Protein AF-A0A1J3DL73-F1 (afdb_monomer_lite)

Organism: Noccaea caerulescens (NCBI:txid107243)

InterPro domains:
  IPR025755 Large ribosomal subunit protein uL4, C-terminal domain [PF14374] (1-73)
  IPR045240 Large ribosomal subunit protein uL4, eukaryota/archaea [PTHR19431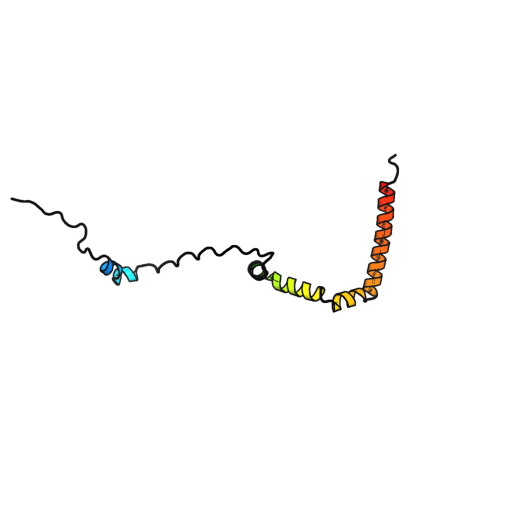] (1-95)

Radius of gyration: 39.66 Å; chains: 1; bounding box: 68×42×118 Å

Sequence (110 aa):
KDYKFGAAKMTNSDLTRIINSDEIQSVLRPKNSVAKLNTLKKNPLKNFGFLVKLNPYAIPARRAEILKSAPGKRKAVAENPEAKKKAQKAKKALKIRRKNFYADILAPVK

Secondary structure (DSSP, 8-state):
--PPPPPPS-S---HHHHHTSHHHHHHSPPPPPPPPP------TTT-HHHHHHH-TTHHHHHHHHHHHH-HHHHHHHHH-HHHHHHHHHHHHHHHHHHHHHHHHHTSPP-

Foldseek 3Di:
DDDDDDDDPDPDPPPVCVCPDPVNVVPDDPDDDPDDPDDDDDDCVVPVVVVCVVPVCSVVVVVVVCVCPPPVNVVVCVPPPVSVVVVVVVVVVVVVVVVVVVCVVPPPDD

pLDDT: mean 87.01, std 9.22, range [56.94, 96.75]

Structure (mmCIF, N/CA/C/O backbone):
data_AF-A0A1J3DL73-F1
#
_entry.id   AF-A0A1J3DL73-F1
#
loop_
_atom_site.group_PDB
_atom_site.id
_atom_site.type_symbol
_atom_site.label_atom_id
_atom_site.label_alt_id
_atom_site.label_comp_id
_atom_site.label_asym_id
_atom_site.label_entity_id
_atom_site.label_seq_id
_atom_site.pdbx_PDB_ins_code
_atom_site.Cartn_x
_atom_site.Cartn_y
_atom_site.Cartn_z
_atom_site.occupancy
_atom_site.B_iso_or_equiv
_atom_site.auth_seq_id
_atom_site.auth_comp_id
_atom_site.auth_asym_id
_atom_site.auth_atom_id
_atom_site.pdbx_PDB_model_num
ATOM 1 N N . LYS A 1 1 ? -43.877 16.732 57.681 1.00 66.69 1 LYS A N 1
ATOM 2 C CA . LYS A 1 1 ? -42.775 15.926 58.249 1.00 66.69 1 LYS A CA 1
ATOM 3 C C . LYS A 1 1 ? -42.375 14.883 57.197 1.00 66.69 1 LYS A C 1
ATOM 5 O O . LYS A 1 1 ? -42.179 13.731 57.538 1.00 66.69 1 LYS A O 1
ATOM 10 N N . ASP A 1 2 ? -42.261 15.288 55.918 1.00 76.94 2 ASP A N 1
ATOM 11 C CA . ASP A 1 2 ? -42.402 14.369 54.770 1.00 76.94 2 ASP A CA 1
ATOM 12 C C . ASP A 1 2 ? -41.575 14.845 53.561 1.00 76.94 2 ASP A C 1
ATOM 14 O O . ASP A 1 2 ? -42.106 15.132 52.490 1.00 76.94 2 ASP A O 1
ATOM 18 N N . TYR A 1 3 ? -40.259 14.992 53.735 1.00 82.94 3 TYR A N 1
ATOM 19 C CA . TYR A 1 3 ? -39.355 15.314 52.626 1.00 82.94 3 TYR A CA 1
ATOM 20 C C . TYR A 1 3 ? -38.830 14.022 51.997 1.00 82.94 3 TYR A C 1
ATOM 22 O O . TYR A 1 3 ? -38.173 13.223 52.667 1.00 82.94 3 TYR A O 1
ATOM 30 N N . LYS A 1 4 ? -39.123 13.806 50.712 1.00 82.62 4 LYS A N 1
ATOM 31 C CA . LYS A 1 4 ? -38.582 12.675 49.950 1.00 82.62 4 LYS A CA 1
ATOM 32 C C . LYS A 1 4 ? -37.279 13.093 49.284 1.00 82.62 4 LYS A C 1
ATOM 34 O O . LYS A 1 4 ? -37.242 14.076 48.549 1.00 82.62 4 LYS A O 1
ATOM 39 N N . PHE A 1 5 ? -36.222 12.328 49.534 1.00 83.50 5 PHE A N 1
ATOM 40 C CA . PHE A 1 5 ? -34.952 12.509 48.846 1.00 83.50 5 PHE A CA 1
ATOM 41 C C . PHE A 1 5 ? -35.090 12.115 47.369 1.00 83.50 5 PHE A C 1
ATOM 43 O O . PHE A 1 5 ? -35.819 11.178 47.034 1.00 83.50 5 PHE A O 1
ATOM 50 N N . GLY A 1 6 ? -34.409 12.843 46.484 1.00 90.19 6 GLY A N 1
ATOM 51 C CA . GLY A 1 6 ? -34.434 12.559 45.052 1.00 90.19 6 GLY A CA 1
ATOM 52 C C . GLY A 1 6 ? -33.866 11.172 44.759 1.00 90.19 6 GLY A C 1
ATOM 53 O O . GLY A 1 6 ? -32.766 10.841 45.198 1.00 90.19 6 GLY A O 1
ATOM 54 N N . ALA A 1 7 ? -34.608 10.357 44.011 1.00 89.81 7 ALA A N 1
ATOM 55 C CA . ALA A 1 7 ? -34.109 9.063 43.569 1.00 89.81 7 ALA A CA 1
ATOM 56 C C . ALA A 1 7 ? -32.974 9.250 42.551 1.00 89.81 7 ALA A C 1
ATOM 58 O O . ALA A 1 7 ? -33.060 10.086 41.646 1.00 89.81 7 ALA A O 1
ATOM 59 N N . ALA A 1 8 ? -31.914 8.453 42.685 1.00 91.06 8 ALA A N 1
ATOM 60 C CA 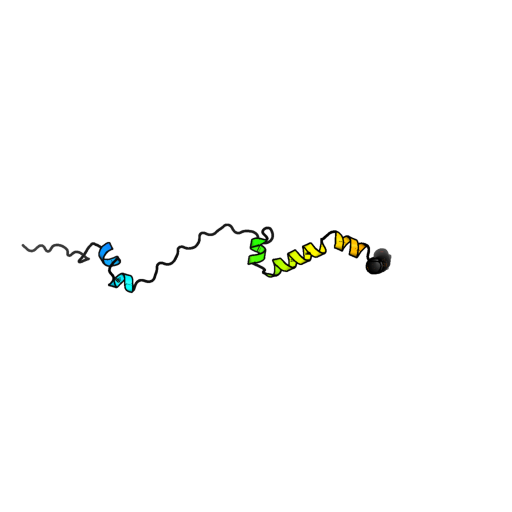. ALA A 1 8 ? -30.862 8.397 41.681 1.00 91.06 8 ALA A CA 1
ATOM 61 C C . ALA A 1 8 ? -31.426 7.860 40.354 1.00 91.06 8 ALA A C 1
ATOM 63 O O . ALA A 1 8 ? -32.275 6.971 40.340 1.00 91.06 8 ALA A O 1
ATOM 64 N N . LYS A 1 9 ? -30.935 8.382 39.222 1.00 93.12 9 LYS A N 1
ATOM 65 C CA . LYS A 1 9 ? -31.367 7.932 37.883 1.00 93.12 9 LYS A CA 1
ATOM 66 C C . LYS A 1 9 ? -30.907 6.511 37.541 1.00 93.12 9 LYS A C 1
ATOM 68 O O . LYS A 1 9 ? -31.461 5.896 36.639 1.00 93.12 9 LYS A O 1
ATOM 73 N N . MET A 1 10 ? -29.877 6.021 38.226 1.00 92.38 10 MET A N 1
ATOM 74 C CA . MET A 1 10 ? -29.304 4.692 38.042 1.00 92.38 10 MET A CA 1
ATOM 75 C C . MET A 1 10 ? -29.278 3.967 39.380 1.00 92.38 10 MET A C 1
ATOM 77 O O . MET A 1 10 ? -29.015 4.582 40.413 1.00 92.38 10 MET A O 1
ATOM 81 N N . THR A 1 11 ? -29.521 2.661 39.344 1.00 91.50 11 THR A N 1
ATOM 82 C CA . THR A 1 11 ? -29.420 1.786 40.517 1.00 91.50 11 THR A CA 1
ATOM 83 C C . THR A 1 11 ? -27.965 1.557 40.919 1.00 91.50 11 THR A C 1
ATOM 85 O O . THR A 1 11 ? -27.637 1.654 42.095 1.00 91.50 11 THR A O 1
ATOM 88 N N . ASN A 1 12 ? -27.086 1.332 39.938 1.00 89.88 12 ASN A N 1
ATOM 89 C CA . ASN A 1 12 ? -25.643 1.189 40.118 1.00 89.88 12 ASN A CA 1
ATOM 90 C C . ASN A 1 12 ? -24.909 2.274 39.325 1.00 89.88 12 ASN A C 1
ATOM 92 O O . ASN A 1 12 ? -25.212 2.495 38.154 1.00 89.88 12 ASN A O 1
ATOM 96 N N . SER A 1 13 ? -23.928 2.928 39.944 1.00 92.62 13 SER A N 1
ATOM 97 C CA . SER A 1 13 ? -23.105 3.969 39.312 1.00 92.62 13 SER A CA 1
ATOM 98 C C . SER A 1 13 ? -21.852 3.428 38.614 1.00 92.62 13 SER A C 1
ATOM 100 O O . SER A 1 13 ? -21.242 4.143 37.821 1.00 92.62 13 SER A O 1
ATOM 102 N N . ASP A 1 14 ? -21.463 2.178 38.883 1.00 94.56 14 ASP A N 1
ATOM 103 C CA . ASP A 1 14 ? -20.270 1.570 38.294 1.00 94.56 14 ASP A CA 1
ATOM 104 C C . ASP A 1 14 ? -20.536 1.073 36.867 1.00 94.56 14 ASP A C 1
ATOM 106 O O . ASP A 1 14 ? -20.910 -0.076 36.614 1.00 94.56 14 ASP A O 1
ATOM 110 N N . LEU A 1 15 ? -20.318 1.978 35.916 1.00 93.06 15 LEU A N 1
ATOM 111 C CA . LEU A 1 15 ? -20.432 1.699 34.490 1.00 93.06 15 LEU A CA 1
ATOM 112 C C . LEU A 1 15 ? -19.396 0.679 34.009 1.00 93.06 15 LEU A C 1
ATOM 114 O O . LEU A 1 15 ? -19.670 -0.053 33.063 1.00 93.06 15 LEU A O 1
ATOM 118 N N . THR A 1 16 ? -18.218 0.611 34.636 1.00 95.50 16 THR A N 1
ATOM 119 C CA . THR A 1 16 ? -17.134 -0.267 34.173 1.00 95.50 16 THR A CA 1
ATOM 120 C C . THR A 1 16 ? -17.500 -1.732 34.360 1.00 95.50 16 THR A C 1
ATOM 122 O O . THR A 1 16 ? -17.312 -2.534 33.445 1.00 95.50 16 THR A O 1
ATOM 125 N N . ARG A 1 17 ? -18.120 -2.068 35.496 1.00 94.88 17 ARG A N 1
ATOM 126 C CA . ARG A 1 17 ? -18.630 -3.412 35.769 1.00 94.88 17 ARG A CA 1
ATOM 127 C C . ARG A 1 17 ? -19.758 -3.806 34.821 1.00 94.88 17 ARG A C 1
ATOM 129 O O . ARG A 1 17 ? -19.775 -4.934 34.343 1.00 94.88 17 ARG A O 1
ATOM 136 N N . ILE A 1 18 ? -20.685 -2.887 34.548 1.00 94.69 18 ILE A N 1
ATOM 137 C CA . ILE A 1 18 ? -21.805 -3.142 33.632 1.00 94.69 18 ILE A CA 1
ATOM 138 C C . ILE A 1 18 ? -21.265 -3.388 32.219 1.00 94.69 18 ILE A C 1
ATOM 140 O O . ILE A 1 18 ? -21.561 -4.420 31.627 1.00 94.69 18 ILE A O 1
ATOM 144 N N . ILE A 1 19 ? -20.414 -2.495 31.704 1.00 94.81 19 ILE A N 1
ATOM 145 C CA . ILE A 1 19 ? -19.856 -2.589 30.346 1.00 94.81 19 ILE A CA 1
ATOM 146 C C . ILE A 1 19 ? -19.037 -3.868 30.160 1.00 94.81 19 ILE A C 1
ATOM 148 O O . ILE A 1 19 ? -19.135 -4.490 29.107 1.00 94.81 19 ILE A O 1
ATOM 152 N N . ASN A 1 20 ? -18.250 -4.273 31.157 1.00 95.06 20 ASN A N 1
ATOM 153 C CA . ASN A 1 20 ? -17.390 -5.456 31.072 1.00 95.06 20 ASN A CA 1
ATOM 154 C C . ASN A 1 20 ? -18.099 -6.769 31.453 1.00 95.06 20 ASN A C 1
ATOM 156 O O . ASN A 1 20 ? -17.433 -7.790 31.585 1.00 95.06 20 ASN A O 1
ATOM 160 N N . SER A 1 21 ? -19.418 -6.755 31.654 1.00 96.06 21 SER A N 1
ATOM 161 C CA . SER A 1 21 ? -20.193 -7.970 31.916 1.00 96.06 21 SER A CA 1
ATOM 162 C C . SER A 1 21 ? -20.354 -8.833 30.660 1.00 96.06 21 SER A C 1
ATOM 164 O O . SER A 1 21 ? -20.418 -8.320 29.538 1.00 96.06 21 SER A O 1
ATOM 166 N N . ASP A 1 22 ? -20.464 -10.149 30.851 1.00 96.75 22 ASP A N 1
ATOM 167 C CA . ASP A 1 22 ? -20.554 -11.123 29.754 1.00 96.75 22 ASP A CA 1
ATOM 168 C C . ASP A 1 22 ? -21.811 -10.927 28.892 1.00 96.75 22 ASP A C 1
ATOM 170 O O . ASP A 1 22 ? -21.773 -11.081 27.669 1.00 96.75 22 ASP A O 1
ATOM 174 N N . GLU A 1 23 ? -22.920 -10.517 29.510 1.00 94.88 23 GLU A N 1
ATOM 175 C CA . GLU A 1 23 ? -24.182 -10.217 28.823 1.00 94.88 23 GLU A CA 1
ATOM 176 C C . GLU A 1 23 ? -24.012 -9.098 27.788 1.00 94.88 23 GLU A C 1
ATOM 178 O O . GLU A 1 23 ? -24.529 -9.187 26.676 1.00 94.88 23 GLU A O 1
ATOM 183 N N . ILE A 1 24 ? -23.243 -8.057 28.123 1.00 95.38 24 ILE A N 1
ATOM 184 C CA . ILE A 1 24 ? -23.014 -6.920 27.226 1.00 95.38 24 ILE A CA 1
ATOM 185 C C . ILE A 1 24 ? -21.921 -7.241 26.205 1.00 95.38 24 ILE A C 1
ATOM 187 O O . ILE A 1 24 ? -22.091 -6.965 25.016 1.00 95.38 24 ILE A O 1
ATOM 191 N N . GLN A 1 25 ? -20.810 -7.844 26.635 1.00 96.31 25 GLN A N 1
ATOM 192 C CA . GLN A 1 25 ? -19.679 -8.138 25.750 1.00 96.31 25 GLN A CA 1
ATOM 193 C C . GLN A 1 25 ? -19.992 -9.229 24.715 1.00 96.31 25 GLN A C 1
ATOM 195 O O . GLN A 1 25 ? -19.456 -9.173 23.611 1.00 96.31 25 GLN A O 1
ATOM 200 N N . SER A 1 26 ? -20.890 -10.176 25.015 1.00 96.25 26 SER A N 1
ATOM 201 C CA . SER A 1 26 ? -21.308 -11.224 24.065 1.00 96.25 26 SER A CA 1
ATOM 202 C C . SER A 1 26 ? -22.122 -10.692 22.879 1.00 96.25 26 SER A C 1
ATOM 204 O O . SER A 1 26 ? -22.047 -11.242 21.780 1.00 96.25 26 SER A O 1
ATOM 206 N N . VAL A 1 27 ? -22.874 -9.607 23.079 1.00 96.12 27 VAL A N 1
ATOM 207 C CA . VAL A 1 27 ? -23.702 -8.970 22.038 1.00 96.12 27 VAL A CA 1
ATOM 208 C C . VAL A 1 27 ? -22.938 -7.855 21.312 1.00 96.12 27 VAL A C 1
ATOM 210 O O . VAL A 1 27 ? -23.286 -7.469 20.190 1.00 96.12 27 VAL A O 1
ATOM 213 N N . LEU A 1 28 ? -21.885 -7.318 21.930 1.00 95.25 28 LEU A N 1
ATOM 214 C CA . LEU A 1 28 ? -21.115 -6.209 21.387 1.00 95.25 28 LEU A CA 1
ATOM 215 C C . LEU A 1 28 ? -20.382 -6.607 20.095 1.00 95.25 28 LEU A C 1
ATOM 217 O O . LEU A 1 28 ? -19.705 -7.628 20.002 1.00 95.25 28 LEU A O 1
ATOM 221 N N . ARG A 1 29 ? -20.470 -5.746 19.076 1.00 94.12 29 ARG A N 1
ATOM 222 C CA . ARG A 1 29 ? -19.677 -5.902 17.849 1.00 94.12 29 ARG A CA 1
ATOM 223 C C . ARG A 1 29 ? -18.194 -5.670 18.151 1.00 94.12 29 ARG A C 1
ATOM 225 O O . ARG A 1 29 ? -17.876 -4.763 18.922 1.00 94.12 29 ARG A O 1
ATOM 232 N N . PRO A 1 30 ? -17.276 -6.400 17.494 1.00 91.50 30 PRO A N 1
ATOM 233 C CA . PRO A 1 30 ? -15.854 -6.167 17.679 1.00 91.50 30 PRO A CA 1
ATOM 234 C C . PRO A 1 30 ? -15.497 -4.722 17.330 1.00 91.50 30 PRO A C 1
ATOM 236 O O . PRO A 1 30 ? -16.095 -4.093 16.451 1.00 91.50 30 PRO A O 1
ATOM 239 N N . LYS A 1 31 ? -14.490 -4.195 18.024 1.00 90.31 31 LYS A N 1
ATOM 240 C CA . LYS A 1 31 ? -14.020 -2.829 17.813 1.00 90.31 31 LYS A CA 1
ATOM 241 C C . LYS A 1 31 ? -13.560 -2.641 16.365 1.00 90.31 31 LYS A C 1
ATOM 243 O O . LYS A 1 31 ? -12.648 -3.326 15.904 1.00 90.31 31 LYS A O 1
ATOM 248 N N . ASN A 1 32 ? -14.133 -1.652 15.679 1.00 88.38 32 ASN A N 1
ATOM 249 C CA . ASN A 1 32 ? -13.656 -1.237 14.361 1.00 88.38 32 ASN A CA 1
ATOM 250 C C . ASN A 1 32 ? -12.200 -0.762 14.465 1.00 88.38 32 ASN A C 1
ATOM 252 O O . ASN A 1 32 ? -11.872 0.089 15.298 1.00 88.38 32 ASN A O 1
ATOM 256 N N . SER A 1 33 ? -11.317 -1.299 13.620 1.00 85.44 33 SER A N 1
ATOM 257 C CA . SER A 1 33 ? -9.932 -0.835 13.560 1.00 85.44 33 SER A CA 1
ATOM 258 C C . SER A 1 33 ? -9.890 0.642 13.168 1.00 85.44 33 SER A C 1
ATOM 260 O O . SER A 1 33 ? -10.612 1.060 12.261 1.00 85.44 33 SER A O 1
ATOM 262 N N . VAL A 1 34 ? -9.019 1.414 13.819 1.00 81.44 34 VAL A N 1
ATOM 263 C CA . VAL A 1 34 ? -8.808 2.833 13.502 1.00 81.44 34 VAL A CA 1
ATOM 264 C C . VAL A 1 34 ? -8.452 2.989 12.022 1.00 81.44 34 VAL A C 1
ATOM 266 O O . VAL A 1 34 ? -7.722 2.165 11.460 1.00 81.44 34 VAL A O 1
ATOM 269 N N . ALA A 1 35 ? -8.967 4.049 11.393 1.00 78.25 35 ALA A N 1
ATOM 270 C CA . ALA A 1 35 ? -8.621 4.398 10.024 1.00 78.25 35 ALA A CA 1
ATOM 271 C C . ALA A 1 35 ? -7.095 4.478 9.884 1.00 78.25 35 ALA A C 1
ATOM 273 O O . ALA A 1 35 ? -6.422 5.175 10.648 1.00 78.25 35 ALA A O 1
ATOM 274 N N . LYS A 1 36 ? -6.541 3.740 8.917 1.00 80.50 36 LYS A N 1
ATOM 275 C CA . LYS A 1 36 ? -5.111 3.821 8.607 1.00 80.50 36 LYS A CA 1
ATOM 276 C C . LYS A 1 36 ? -4.789 5.279 8.294 1.00 80.50 36 LYS A C 1
ATOM 278 O O . LYS A 1 36 ? -5.436 5.865 7.429 1.00 80.50 36 LYS A O 1
ATOM 283 N N . LEU A 1 37 ? -3.804 5.846 8.994 1.00 78.06 37 LEU A N 1
ATOM 284 C CA . LEU A 1 37 ? -3.340 7.205 8.727 1.00 78.06 37 LEU A CA 1
ATOM 285 C C . LEU A 1 37 ? -2.990 7.341 7.243 1.00 78.06 37 LEU A C 1
ATOM 287 O O . LEU A 1 37 ? -2.362 6.451 6.657 1.00 78.06 37 LEU A O 1
ATOM 291 N N . ASN A 1 38 ? -3.400 8.456 6.638 1.00 75.12 38 ASN A N 1
ATOM 292 C CA . ASN A 1 38 ? -3.157 8.714 5.226 1.00 75.12 38 ASN A CA 1
ATOM 293 C C . ASN A 1 38 ? -1.649 8.838 4.985 1.00 75.12 38 ASN A C 1
ATOM 295 O O . ASN A 1 38 ? -1.041 9.874 5.244 1.00 75.12 38 ASN A O 1
ATOM 299 N N . THR A 1 39 ? -1.034 7.777 4.467 1.00 79.25 39 THR A N 1
ATOM 300 C CA . THR A 1 39 ? 0.363 7.821 4.031 1.00 79.25 39 THR A CA 1
ATOM 301 C C . THR A 1 39 ? 0.526 8.799 2.868 1.00 79.25 39 THR A C 1
ATOM 303 O O . THR A 1 39 ? -0.387 8.953 2.053 1.00 79.25 39 THR A O 1
ATOM 306 N N . LEU A 1 40 ? 1.710 9.405 2.741 1.00 86.75 40 LEU A N 1
ATOM 307 C CA . LEU A 1 40 ? 2.038 10.305 1.632 1.00 86.75 40 LEU A CA 1
ATOM 308 C C . LEU A 1 40 ? 1.741 9.663 0.265 1.00 86.75 40 LEU A C 1
ATOM 310 O O . LEU A 1 40 ? 2.154 8.533 -0.016 1.00 86.75 40 LEU A O 1
ATOM 314 N N . LYS A 1 41 ? 1.058 10.415 -0.607 1.00 88.19 41 LYS A N 1
ATOM 315 C CA . LYS A 1 41 ? 0.734 9.991 -1.975 1.00 88.19 41 LYS A CA 1
ATOM 316 C C . LYS A 1 41 ? 2.018 9.930 -2.809 1.00 88.19 41 LYS A C 1
ATOM 318 O O . LYS A 1 41 ? 2.576 10.963 -3.172 1.00 88.19 41 LYS A O 1
ATOM 323 N N . LYS A 1 42 ? 2.503 8.724 -3.120 1.00 91.56 42 LYS A N 1
ATOM 324 C CA . LYS A 1 42 ? 3.697 8.548 -3.966 1.00 91.56 42 LYS A CA 1
ATOM 325 C C . LYS A 1 42 ? 3.317 8.613 -5.445 1.00 91.56 42 LYS A C 1
ATOM 327 O O . LYS A 1 42 ? 2.331 8.013 -5.859 1.00 91.56 42 LYS A O 1
ATOM 332 N N . ASN A 1 43 ? 4.120 9.314 -6.245 1.00 92.19 43 ASN A N 1
ATOM 333 C CA . ASN A 1 43 ? 3.894 9.438 -7.685 1.00 92.19 43 ASN A CA 1
ATOM 334 C C . ASN A 1 43 ? 4.316 8.139 -8.414 1.00 92.19 43 ASN A C 1
ATOM 336 O O . ASN A 1 43 ? 5.508 7.814 -8.391 1.00 92.19 43 ASN A O 1
ATOM 340 N N . PRO A 1 44 ? 3.399 7.415 -9.087 1.00 94.62 44 PRO A N 1
ATOM 341 C CA . PRO A 1 44 ? 3.703 6.147 -9.753 1.00 94.62 44 PRO A CA 1
ATOM 342 C C . PRO A 1 44 ? 4.605 6.311 -10.983 1.00 94.62 44 PRO A C 1
ATOM 344 O O . PRO A 1 44 ? 5.358 5.403 -11.301 1.00 94.62 44 PRO A O 1
ATOM 347 N N . LEU A 1 45 ? 4.622 7.472 -11.640 1.00 91.12 45 LEU A N 1
ATOM 348 C CA . LEU A 1 45 ? 5.508 7.709 -12.788 1.00 91.12 45 LEU A CA 1
ATOM 349 C C . LEU A 1 45 ? 6.977 7.818 -12.368 1.00 91.12 45 LEU A C 1
ATOM 351 O O . LEU A 1 45 ? 7.873 7.474 -13.133 1.00 91.12 45 LEU A O 1
ATOM 355 N N . LYS A 1 46 ? 7.223 8.287 -11.139 1.00 93.12 46 LYS A N 1
ATOM 356 C CA . LYS A 1 46 ? 8.571 8.403 -10.567 1.00 93.12 46 LYS A CA 1
ATOM 357 C C . LYS A 1 46 ? 8.950 7.188 -9.715 1.00 93.12 46 LYS A C 1
ATOM 359 O O . LYS A 1 46 ? 10.124 6.846 -9.637 1.00 93.12 46 LYS A O 1
ATOM 364 N N . ASN A 1 47 ? 7.981 6.527 -9.077 1.00 93.62 47 ASN A N 1
ATOM 365 C CA . ASN A 1 47 ? 8.212 5.378 -8.204 1.00 93.62 47 ASN A CA 1
ATOM 366 C C . ASN A 1 47 ? 7.688 4.078 -8.828 1.00 93.62 47 ASN A C 1
ATOM 368 O O . ASN A 1 47 ? 6.487 3.803 -8.809 1.00 93.62 47 ASN A O 1
ATOM 372 N N . PHE A 1 48 ? 8.611 3.233 -9.295 1.00 92.81 48 PHE A N 1
ATOM 373 C CA . PHE A 1 48 ? 8.279 1.972 -9.959 1.00 92.81 48 PHE A CA 1
ATOM 374 C C . PHE A 1 48 ? 7.466 1.008 -9.083 1.00 92.81 48 PHE A C 1
ATOM 376 O O . PHE A 1 48 ? 6.551 0.366 -9.581 1.00 92.81 48 PHE A O 1
ATOM 383 N N . GLY A 1 49 ? 7.721 0.929 -7.773 1.00 93.50 49 GLY A N 1
ATOM 384 C CA . GLY A 1 49 ? 6.944 0.051 -6.890 1.00 93.50 49 GLY A CA 1
ATOM 385 C C . GLY A 1 49 ? 5.461 0.436 -6.836 1.00 93.50 49 GLY A C 1
ATOM 386 O O . GLY A 1 49 ? 4.591 -0.431 -6.813 1.00 93.50 49 GLY A O 1
ATOM 387 N N . PHE A 1 50 ? 5.161 1.737 -6.875 1.00 93.69 50 PHE A N 1
ATOM 388 C CA . PHE A 1 50 ? 3.783 2.231 -6.966 1.00 93.69 50 PHE A CA 1
ATOM 389 C C . PHE A 1 50 ? 3.205 2.083 -8.375 1.00 93.69 50 PHE A C 1
ATOM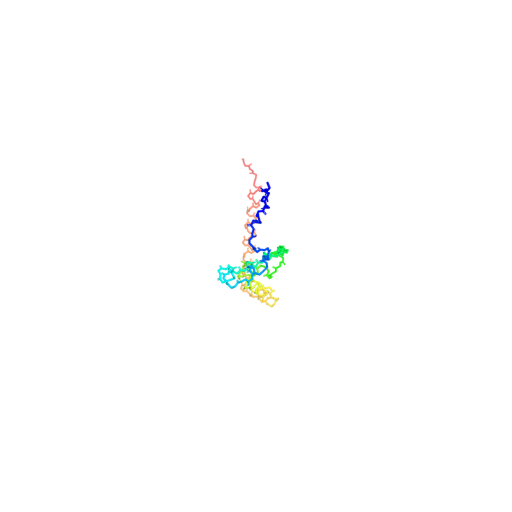 391 O O . PHE A 1 50 ? 2.026 1.762 -8.501 1.00 93.69 50 PHE A O 1
ATOM 398 N N . LEU A 1 51 ? 4.027 2.235 -9.418 1.00 95.56 51 LEU A N 1
ATOM 399 C CA . LEU A 1 51 ? 3.633 1.922 -10.792 1.00 95.56 51 LEU A CA 1
ATOM 400 C C . LEU A 1 51 ? 3.174 0.468 -10.923 1.00 95.56 51 LEU A C 1
ATOM 402 O O . LEU A 1 51 ? 2.148 0.217 -11.534 1.00 95.56 51 LEU A O 1
ATOM 406 N N . VAL A 1 52 ? 3.910 -0.475 -10.330 1.00 95.62 52 VAL A N 1
ATOM 407 C CA . VAL A 1 52 ? 3.609 -1.913 -10.382 1.00 95.62 52 VAL A CA 1
ATOM 408 C C . VAL A 1 52 ? 2.318 -2.242 -9.641 1.00 95.62 52 VAL A C 1
ATOM 410 O O . VAL A 1 52 ? 1.517 -3.026 -10.139 1.00 95.62 52 VAL A O 1
ATOM 413 N N . LYS A 1 53 ? 2.089 -1.620 -8.477 1.00 93.50 53 LYS A N 1
ATOM 414 C CA . LYS A 1 53 ? 0.820 -1.767 -7.745 1.00 93.50 53 LYS A CA 1
ATOM 415 C C . LYS A 1 53 ? -0.380 -1.312 -8.574 1.00 93.50 53 LYS A C 1
ATOM 417 O O . LYS A 1 53 ? -1.443 -1.905 -8.458 1.00 93.50 53 LYS A O 1
ATOM 422 N N . LEU A 1 54 ? -0.211 -0.255 -9.369 1.00 94.00 54 LEU A N 1
ATOM 423 C CA . LEU A 1 54 ? -1.265 0.283 -10.225 1.00 94.00 54 LEU A CA 1
ATOM 424 C C . LEU A 1 54 ? -1.413 -0.509 -11.532 1.00 94.00 54 LEU A C 1
ATOM 426 O O . LEU A 1 54 ? -2.525 -0.746 -11.987 1.00 94.00 54 LEU A O 1
ATOM 430 N N . ASN A 1 55 ? -0.295 -0.904 -12.141 1.00 93.31 55 ASN A N 1
ATOM 431 C CA . ASN A 1 55 ? -0.242 -1.592 -13.421 1.00 93.31 55 ASN A CA 1
ATOM 432 C C . ASN A 1 55 ? 0.642 -2.855 -13.329 1.00 93.31 55 ASN A C 1
ATOM 434 O O . ASN A 1 55 ? 1.874 -2.740 -13.364 1.00 93.31 55 ASN A O 1
ATOM 438 N N . PRO A 1 56 ? 0.052 -4.066 -13.320 1.00 94.31 56 PRO A N 1
ATOM 439 C CA . PRO A 1 56 ? 0.815 -5.313 -13.241 1.00 94.31 56 PRO A CA 1
ATOM 440 C C . PRO A 1 56 ? 1.722 -5.537 -14.464 1.00 94.31 56 PRO A C 1
ATOM 442 O O . PRO A 1 56 ? 2.797 -6.131 -14.349 1.00 94.31 56 PRO A O 1
ATOM 445 N N . TYR A 1 57 ? 1.361 -4.991 -15.630 1.00 95.38 57 TYR A N 1
ATOM 446 C CA . TYR A 1 57 ? 2.159 -5.090 -16.856 1.00 95.38 57 TYR A CA 1
ATOM 447 C C . TYR A 1 57 ? 3.388 -4.170 -16.874 1.00 95.38 57 TYR A C 1
ATOM 449 O O . TYR A 1 57 ? 4.224 -4.273 -17.776 1.00 95.38 57 TYR A O 1
ATOM 457 N N . ALA A 1 58 ? 3.575 -3.317 -15.863 1.00 95.44 58 ALA A N 1
ATOM 458 C CA . ALA A 1 58 ? 4.772 -2.489 -15.746 1.00 95.44 58 ALA A CA 1
ATOM 459 C C . ALA A 1 58 ? 6.059 -3.328 -15.633 1.00 95.44 58 ALA A C 1
ATOM 461 O O . ALA A 1 58 ? 7.103 -2.935 -16.155 1.00 95.44 58 ALA A O 1
ATOM 462 N N . ILE A 1 59 ? 5.990 -4.507 -15.003 1.00 94.12 59 ILE A N 1
ATOM 463 C CA . ILE A 1 59 ? 7.133 -5.419 -14.853 1.00 94.12 59 ILE A CA 1
ATOM 464 C C . ILE A 1 59 ? 7.615 -5.960 -16.210 1.00 94.12 59 ILE A C 1
ATOM 466 O O . ILE A 1 59 ? 8.784 -5.737 -16.548 1.00 94.12 59 ILE A O 1
ATOM 470 N N . PRO A 1 60 ? 6.781 -6.661 -17.009 1.00 95.44 60 PRO A N 1
ATOM 471 C CA . PRO A 1 60 ? 7.218 -7.190 -18.297 1.00 95.44 60 PRO A CA 1
ATOM 472 C C . PRO A 1 60 ? 7.602 -6.082 -19.281 1.00 95.44 60 PRO A C 1
ATOM 474 O O . PRO A 1 60 ? 8.588 -6.240 -19.998 1.00 95.44 60 PRO A O 1
ATOM 477 N N . ALA A 1 61 ? 6.904 -4.942 -19.276 1.00 94.06 61 ALA A N 1
ATOM 478 C CA . ALA A 1 61 ? 7.248 -3.807 -20.130 1.00 94.06 61 ALA A CA 1
ATOM 479 C C . ALA A 1 61 ? 8.659 -3.274 -19.830 1.00 94.06 61 ALA A C 1
ATOM 481 O O . ALA A 1 61 ? 9.477 -3.140 -20.743 1.00 94.06 61 ALA A O 1
ATOM 482 N N . ARG A 1 62 ? 8.983 -3.059 -18.547 1.00 92.12 62 ARG A N 1
ATOM 483 C CA . ARG A 1 62 ? 10.312 -2.608 -18.109 1.00 92.12 62 ARG A CA 1
ATOM 484 C C . ARG A 1 62 ? 11.399 -3.619 -18.472 1.00 92.12 62 ARG A C 1
ATOM 486 O O . ARG A 1 62 ? 12.459 -3.239 -18.958 1.00 92.12 62 ARG A O 1
ATOM 493 N N . ARG A 1 63 ? 11.132 -4.916 -18.288 1.00 92.38 63 ARG A N 1
ATOM 494 C CA . ARG A 1 63 ? 12.061 -5.993 -18.673 1.00 92.38 63 ARG A CA 1
ATOM 495 C C . ARG A 1 63 ? 12.307 -6.019 -20.182 1.00 92.38 63 ARG A C 1
ATOM 497 O O . ARG A 1 63 ? 13.456 -6.088 -20.610 1.00 92.38 63 ARG A O 1
ATOM 504 N N . ALA A 1 64 ? 11.253 -5.921 -20.988 1.00 92.12 64 ALA A N 1
ATOM 505 C CA . ALA A 1 64 ? 11.364 -5.884 -22.442 1.00 92.12 64 ALA A CA 1
ATOM 506 C C . ALA A 1 64 ? 12.155 -4.658 -22.924 1.00 92.12 64 ALA A C 1
ATOM 508 O O . ALA A 1 64 ? 12.962 -4.770 -23.845 1.00 92.12 64 ALA A O 1
ATOM 509 N N . GLU A 1 65 ? 11.958 -3.501 -22.293 1.00 89.56 65 GLU A N 1
ATOM 510 C CA . GLU A 1 65 ? 12.722 -2.285 -22.573 1.00 89.56 65 GLU A CA 1
ATOM 511 C C . GLU A 1 65 ? 14.219 -2.475 -22.289 1.00 89.56 65 GLU A C 1
ATOM 513 O O . GLU A 1 65 ? 15.041 -2.148 -23.143 1.00 89.56 65 GLU A O 1
ATOM 518 N N . ILE A 1 66 ? 14.575 -3.075 -21.150 1.00 90.06 66 ILE A N 1
ATOM 519 C CA . ILE A 1 66 ? 15.969 -3.381 -20.788 1.00 90.06 66 ILE A CA 1
ATOM 520 C C . ILE A 1 66 ? 16.608 -4.337 -21.806 1.00 90.06 66 ILE A C 1
ATOM 522 O O . ILE A 1 66 ? 17.717 -4.100 -22.284 1.00 90.06 66 ILE A O 1
ATOM 526 N N . LEU A 1 67 ? 15.898 -5.394 -22.208 1.00 88.94 67 LEU A N 1
ATOM 527 C CA . LEU A 1 67 ? 16.398 -6.342 -23.212 1.00 88.94 67 LEU A CA 1
ATOM 528 C C . LEU A 1 67 ? 16.595 -5.693 -24.590 1.00 88.94 67 LEU A C 1
ATOM 530 O O . LEU A 1 67 ? 17.506 -6.076 -25.325 1.00 88.94 67 LEU A O 1
ATOM 534 N N . LYS A 1 68 ? 15.753 -4.718 -24.952 1.00 85.38 68 LYS A N 1
ATOM 535 C CA . LYS A 1 68 ? 15.886 -3.928 -26.187 1.00 85.38 68 LYS A CA 1
ATOM 536 C C . LYS A 1 68 ? 17.008 -2.891 -26.098 1.00 85.38 68 LYS A C 1
ATOM 538 O O . LYS A 1 68 ? 17.629 -2.579 -27.113 1.00 85.38 68 LYS A O 1
ATOM 543 N N . SER A 1 69 ? 17.242 -2.315 -24.920 1.00 80.38 69 SER A N 1
ATOM 544 C CA . SER A 1 69 ? 18.257 -1.280 -24.711 1.00 80.38 69 SER A CA 1
ATOM 545 C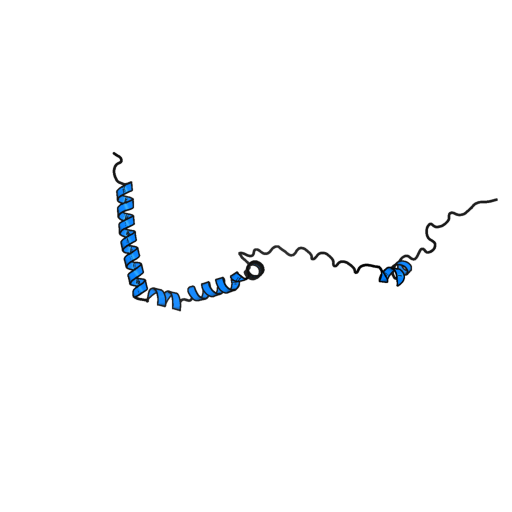 C . SER A 1 69 ? 19.664 -1.841 -24.525 1.00 80.38 69 SER A C 1
ATOM 547 O O . SER A 1 69 ? 20.626 -1.105 -24.748 1.00 80.38 69 SER A O 1
ATOM 549 N N . ALA A 1 70 ? 19.784 -3.133 -24.200 1.00 83.94 70 ALA A N 1
ATOM 550 C CA . ALA A 1 70 ? 21.052 -3.831 -24.057 1.00 83.94 70 ALA A CA 1
ATOM 551 C C . ALA A 1 70 ? 21.988 -3.555 -25.258 1.00 83.94 70 ALA A C 1
ATOM 553 O O . ALA A 1 70 ? 21.598 -3.760 -26.418 1.00 83.94 70 ALA A O 1
ATOM 554 N N . PRO A 1 71 ? 23.233 -3.104 -25.007 1.00 71.88 71 PRO A N 1
ATOM 555 C CA . PRO A 1 71 ? 24.129 -2.599 -26.048 1.00 71.88 71 PRO A CA 1
ATOM 556 C C . PRO A 1 71 ? 24.450 -3.653 -27.113 1.00 71.88 71 PRO A C 1
ATOM 558 O O . PRO A 1 71 ? 24.576 -3.310 -28.287 1.00 71.88 71 PRO A O 1
ATOM 561 N N . GLY A 1 72 ? 24.494 -4.936 -26.736 1.00 71.44 72 GLY A N 1
ATOM 562 C CA . GLY A 1 72 ? 24.712 -6.044 -27.668 1.00 71.44 72 GLY A CA 1
ATOM 563 C C . GLY A 1 72 ? 23.614 -6.177 -28.728 1.00 71.44 72 GLY A C 1
ATOM 564 O O . GLY A 1 72 ? 23.922 -6.385 -29.897 1.00 71.44 72 GLY A O 1
ATOM 565 N N . LYS A 1 73 ? 22.335 -5.969 -28.374 1.00 64.75 73 LYS A N 1
ATOM 566 C CA . LYS A 1 73 ? 21.229 -6.060 -29.345 1.00 64.75 73 LYS A CA 1
ATOM 567 C C . LYS A 1 73 ? 21.165 -4.850 -30.267 1.00 64.75 73 LYS A C 1
ATOM 569 O O . LYS A 1 73 ? 20.902 -5.012 -31.453 1.00 64.75 73 LYS A O 1
ATOM 574 N N . ARG A 1 74 ? 21.436 -3.644 -29.759 1.00 65.62 74 ARG A N 1
ATOM 575 C CA . ARG A 1 74 ? 21.486 -2.433 -30.596 1.00 65.62 74 ARG A CA 1
ATOM 576 C C . ARG A 1 74 ? 22.604 -2.511 -31.631 1.00 65.62 74 ARG A C 1
ATOM 578 O O . ARG A 1 74 ? 22.358 -2.193 -32.790 1.00 65.62 74 ARG A O 1
ATOM 585 N N . LYS A 1 75 ? 23.790 -2.979 -31.228 1.00 63.97 75 LYS A N 1
ATOM 586 C CA . LYS A 1 75 ? 24.917 -3.213 -32.140 1.00 63.97 75 LYS A CA 1
ATOM 587 C C . LYS A 1 75 ? 24.602 -4.318 -33.147 1.00 63.97 75 LYS A C 1
ATOM 589 O O . LYS A 1 75 ? 24.706 -4.068 -34.337 1.00 63.97 75 LYS A O 1
ATOM 594 N N . ALA A 1 76 ? 24.068 -5.459 -32.707 1.00 64.50 76 ALA A N 1
ATOM 595 C CA . ALA A 1 76 ? 23.691 -6.553 -33.605 1.00 64.50 76 ALA A CA 1
ATOM 596 C C . ALA A 1 76 ? 22.598 -6.165 -34.623 1.00 64.50 76 ALA A C 1
ATOM 598 O O . ALA A 1 76 ? 22.680 -6.522 -35.795 1.00 64.50 76 ALA A O 1
ATOM 599 N N . VAL A 1 77 ? 21.584 -5.390 -34.217 1.00 63.31 77 VAL A N 1
ATOM 600 C CA . VAL A 1 77 ? 20.557 -4.865 -35.138 1.00 63.31 77 VAL A CA 1
ATOM 601 C C . VAL A 1 77 ? 21.147 -3.820 -36.086 1.00 63.31 77 VAL A C 1
ATOM 603 O O . VAL A 1 77 ? 20.787 -3.794 -37.262 1.00 63.31 77 VAL A O 1
ATOM 606 N N . ALA A 1 78 ? 22.060 -2.975 -35.600 1.00 65.75 78 ALA A N 1
ATOM 607 C CA . ALA A 1 78 ? 22.759 -2.005 -36.432 1.00 65.75 78 ALA A CA 1
ATOM 608 C C . ALA A 1 78 ? 23.710 -2.676 -37.427 1.00 65.75 78 ALA A C 1
ATOM 610 O O . ALA A 1 78 ? 23.874 -2.148 -38.519 1.00 65.75 78 ALA A O 1
ATOM 611 N N . GLU A 1 79 ? 24.313 -3.814 -37.078 1.00 68.88 79 GLU A N 1
ATOM 612 C CA . GLU A 1 79 ? 25.245 -4.586 -37.903 1.00 68.88 79 GLU A CA 1
ATOM 613 C C . GLU A 1 79 ? 24.542 -5.521 -38.893 1.00 68.88 79 GLU A C 1
ATOM 615 O O . GLU A 1 79 ? 25.109 -5.786 -39.954 1.00 68.88 79 GLU A O 1
ATOM 620 N N . ASN A 1 80 ? 23.294 -5.925 -38.620 1.00 78.19 80 ASN A N 1
ATOM 621 C CA . ASN A 1 80 ? 22.514 -6.797 -39.494 1.00 78.19 80 ASN A CA 1
ATOM 622 C C . ASN A 1 80 ? 22.376 -6.198 -40.920 1.00 78.19 80 ASN A C 1
ATOM 624 O O . ASN A 1 80 ? 21.795 -5.114 -41.094 1.00 78.19 80 ASN A O 1
ATOM 628 N N . PRO A 1 81 ? 22.874 -6.892 -41.964 1.00 72.81 81 PRO A N 1
ATOM 629 C CA . PRO A 1 81 ? 22.929 -6.366 -43.326 1.00 72.81 81 PRO A CA 1
ATOM 630 C C . PRO A 1 81 ? 21.544 -6.088 -43.925 1.00 72.81 81 PRO A C 1
ATOM 632 O O . PRO A 1 81 ? 21.386 -5.134 -44.692 1.00 72.81 81 PRO A O 1
ATOM 635 N N . GLU A 1 82 ? 20.517 -6.859 -43.565 1.00 78.19 82 GLU A N 1
ATOM 636 C CA . GLU A 1 82 ? 19.156 -6.639 -44.063 1.00 78.19 82 GLU A CA 1
ATOM 637 C C . GLU A 1 82 ? 18.517 -5.386 -43.463 1.00 78.19 82 GLU A C 1
ATOM 639 O O . GLU A 1 82 ? 17.874 -4.606 -44.174 1.00 78.19 82 GLU A O 1
ATOM 644 N N . ALA A 1 83 ? 18.739 -5.153 -42.167 1.00 78.94 83 ALA A N 1
ATOM 645 C CA . ALA A 1 83 ? 18.266 -3.962 -41.473 1.00 78.94 83 ALA A CA 1
ATOM 646 C C . ALA A 1 83 ? 18.935 -2.696 -42.035 1.00 78.94 83 ALA A C 1
ATOM 648 O O . ALA A 1 83 ? 18.245 -1.713 -42.322 1.00 78.94 83 ALA A O 1
ATOM 649 N N . LYS A 1 84 ? 20.250 -2.742 -42.309 1.00 78.38 84 LYS A N 1
ATOM 650 C CA . LYS A 1 84 ? 20.981 -1.657 -42.990 1.00 78.38 84 LYS A CA 1
ATOM 651 C C . LYS A 1 84 ? 20.405 -1.364 -44.377 1.00 78.38 84 LYS A C 1
ATOM 653 O O . LYS A 1 84 ? 20.130 -0.204 -44.691 1.00 78.38 84 LYS A O 1
ATOM 658 N N . LYS A 1 85 ? 20.176 -2.396 -45.201 1.00 83.19 85 LYS A N 1
ATOM 659 C CA . LYS A 1 85 ? 19.601 -2.246 -46.552 1.00 83.19 85 LYS A CA 1
ATOM 660 C C . LYS A 1 85 ? 18.193 -1.641 -46.507 1.00 83.19 85 LYS A C 1
ATOM 662 O O . LYS A 1 85 ? 17.905 -0.715 -47.268 1.00 83.19 85 LYS A O 1
ATOM 667 N N . LYS A 1 86 ? 17.326 -2.101 -45.596 1.00 83.94 86 LYS A N 1
ATOM 668 C CA . LYS A 1 86 ? 15.971 -1.547 -45.403 1.00 83.94 86 LYS A CA 1
ATOM 669 C C . LYS A 1 86 ? 16.015 -0.086 -44.941 1.00 83.94 86 LYS A C 1
ATOM 671 O O . LYS A 1 86 ? 15.328 0.752 -45.522 1.00 83.94 86 LYS A O 1
ATOM 676 N N . ALA A 1 87 ? 16.884 0.250 -43.986 1.00 83.38 87 ALA A N 1
ATOM 677 C CA . ALA A 1 87 ? 17.069 1.623 -43.519 1.00 83.38 87 ALA A CA 1
ATOM 678 C C . ALA A 1 87 ? 17.581 2.561 -44.630 1.00 83.38 87 ALA A C 1
ATOM 680 O O . ALA A 1 87 ? 17.106 3.690 -44.754 1.00 83.38 87 ALA A O 1
ATOM 681 N N . GLN A 1 88 ? 18.509 2.105 -45.479 1.00 84.94 88 GLN A N 1
ATOM 682 C CA . GLN A 1 88 ? 18.994 2.885 -46.623 1.00 84.94 88 GLN A CA 1
ATOM 683 C C . GLN A 1 88 ? 17.897 3.134 -47.667 1.00 84.94 88 GLN A C 1
ATOM 685 O O . GLN A 1 88 ? 17.759 4.263 -48.140 1.00 84.94 88 GLN A O 1
ATOM 690 N N . LYS A 1 89 ? 17.089 2.119 -48.004 1.00 88.25 89 LYS A N 1
ATOM 691 C CA . LYS A 1 89 ? 15.939 2.281 -48.913 1.00 88.25 89 LYS A CA 1
ATOM 692 C C . LYS A 1 89 ? 14.922 3.282 -48.356 1.00 88.25 89 LYS A C 1
ATOM 694 O O . LYS A 1 89 ? 14.509 4.185 -49.079 1.00 88.25 89 LYS A O 1
ATOM 699 N N . ALA A 1 90 ? 14.598 3.192 -47.064 1.00 88.69 90 ALA A N 1
ATOM 700 C CA . ALA A 1 90 ? 13.697 4.130 -46.395 1.00 88.69 90 ALA A CA 1
ATOM 701 C C . ALA A 1 90 ? 14.231 5.575 -46.413 1.00 88.69 90 ALA A C 1
ATOM 703 O O . ALA A 1 90 ? 13.488 6.501 -46.731 1.00 88.69 90 ALA A O 1
ATOM 704 N N . LYS A 1 91 ? 15.534 5.779 -46.162 1.00 90.44 91 LYS A N 1
ATOM 705 C CA . LYS A 1 91 ? 16.177 7.104 -46.254 1.00 90.44 91 LYS A CA 1
ATOM 706 C C . LYS A 1 91 ? 16.114 7.687 -47.667 1.00 90.44 91 LYS A C 1
ATOM 708 O O . LYS A 1 91 ? 15.835 8.874 -47.821 1.00 90.44 91 LYS A O 1
ATOM 713 N N . LYS A 1 92 ? 16.348 6.867 -48.698 1.00 92.06 92 LYS A N 1
ATOM 714 C CA . LYS A 1 92 ? 16.237 7.294 -50.103 1.00 92.06 92 LYS A CA 1
ATOM 715 C C . LYS A 1 92 ? 14.800 7.695 -50.448 1.00 92.06 92 LYS A C 1
ATOM 717 O O . LYS A 1 92 ? 14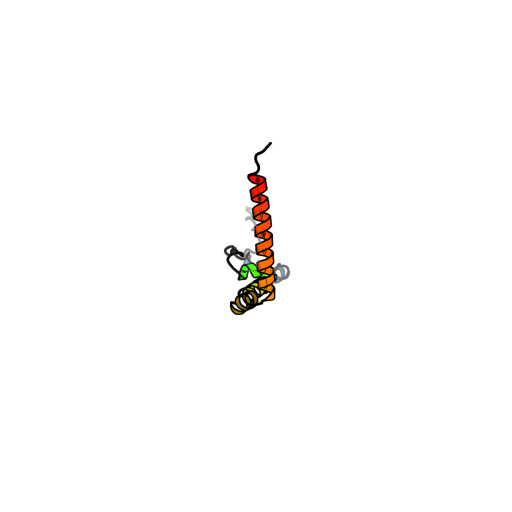.595 8.776 -50.991 1.00 92.06 92 LYS A O 1
ATOM 722 N N . ALA A 1 93 ? 13.815 6.886 -50.055 1.00 91.50 93 ALA A N 1
ATOM 723 C CA . ALA A 1 93 ? 12.399 7.194 -50.252 1.00 91.50 93 ALA A CA 1
ATOM 724 C C . ALA A 1 93 ? 11.980 8.490 -49.534 1.00 91.50 93 ALA A C 1
ATOM 726 O O . ALA A 1 93 ? 11.303 9.332 -50.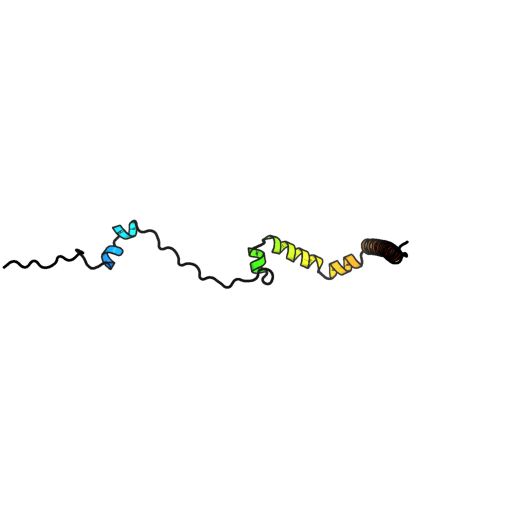120 1.00 91.50 93 ALA A O 1
ATOM 727 N N . LEU A 1 94 ? 12.441 8.696 -48.296 1.00 91.56 94 LEU A N 1
ATOM 728 C CA . LEU A 1 94 ? 12.186 9.924 -47.543 1.00 91.56 94 LEU A CA 1
ATOM 729 C C . LEU A 1 94 ? 12.823 11.150 -48.210 1.00 91.56 94 LEU A C 1
ATOM 731 O O . LEU A 1 94 ? 12.197 12.204 -48.258 1.00 91.56 94 LEU A O 1
ATOM 735 N N . LYS A 1 95 ? 14.037 11.022 -48.762 1.00 92.75 95 LYS A N 1
ATOM 736 C CA . LYS A 1 95 ? 14.712 12.113 -49.484 1.00 92.75 95 LYS A CA 1
ATOM 737 C C . LYS A 1 95 ? 13.932 12.535 -50.731 1.00 92.75 95 LYS A C 1
ATOM 739 O O . LYS A 1 95 ? 13.806 13.730 -50.979 1.00 92.75 95 LYS A O 1
ATOM 744 N N . ILE A 1 96 ? 13.385 11.571 -51.473 1.00 92.94 96 ILE A N 1
ATOM 745 C CA . ILE A 1 96 ? 12.535 11.834 -52.643 1.00 92.94 96 ILE A CA 1
ATOM 746 C C . ILE A 1 96 ? 11.252 12.552 -52.212 1.00 92.94 96 ILE A C 1
ATOM 748 O O . ILE A 1 96 ? 10.958 13.626 -52.726 1.00 92.94 96 ILE A O 1
ATOM 752 N N . ARG A 1 97 ? 10.542 12.024 -51.203 1.00 92.75 97 ARG A N 1
ATOM 753 C CA . ARG A 1 97 ? 9.331 12.663 -50.656 1.00 92.75 97 ARG A CA 1
ATOM 754 C C . ARG A 1 97 ? 9.596 14.089 -50.178 1.00 92.75 97 ARG A C 1
ATOM 756 O O . ARG A 1 97 ? 8.826 14.985 -50.490 1.00 92.75 97 ARG A O 1
ATOM 763 N N . ARG A 1 98 ? 10.709 14.305 -49.471 1.00 93.31 98 ARG A N 1
ATOM 764 C CA . ARG A 1 98 ? 11.127 15.625 -48.989 1.00 93.31 98 ARG A CA 1
ATOM 765 C C . ARG A 1 98 ? 11.376 16.589 -50.150 1.00 93.31 98 ARG A C 1
ATOM 767 O O . ARG A 1 98 ? 10.888 17.708 -50.101 1.00 93.31 98 ARG A O 1
ATOM 774 N N . LYS A 1 99 ? 12.100 16.161 -51.191 1.00 93.19 99 LYS A N 1
ATOM 775 C CA . LYS A 1 99 ? 12.359 16.987 -52.382 1.00 93.19 99 LYS A CA 1
ATOM 776 C C . LYS A 1 99 ? 11.053 17.415 -53.056 1.00 93.19 99 LYS A C 1
ATOM 778 O O . LYS A 1 99 ? 10.907 18.588 -53.373 1.00 93.19 99 LYS A O 1
ATOM 783 N N . ASN A 1 100 ? 10.114 16.485 -53.213 1.00 92.06 100 ASN A N 1
ATOM 784 C CA . ASN A 1 100 ? 8.819 16.763 -53.830 1.00 92.06 100 ASN A CA 1
ATOM 785 C C . ASN A 1 100 ? 7.972 17.715 -52.970 1.00 92.06 100 ASN A C 1
ATOM 787 O O . ASN A 1 100 ? 7.405 18.655 -53.502 1.00 92.06 100 ASN A O 1
ATOM 791 N N . PHE A 1 101 ? 7.953 17.525 -51.646 1.00 92.38 101 PHE A N 1
ATOM 792 C CA . PHE A 1 101 ? 7.231 18.400 -50.717 1.00 92.38 101 PHE A CA 1
ATOM 793 C C . PHE A 1 101 ? 7.730 19.852 -50.755 1.00 92.38 101 PHE A C 1
ATOM 795 O O . PHE A 1 101 ? 6.932 20.778 -50.826 1.00 92.38 101 PHE A O 1
ATOM 802 N N . TYR A 1 102 ? 9.051 20.066 -50.744 1.00 91.94 102 TYR A N 1
ATOM 803 C CA . TYR A 1 102 ? 9.591 21.427 -50.846 1.00 91.94 102 TYR A CA 1
ATOM 804 C C . TYR A 1 102 ? 9.383 22.038 -52.232 1.00 91.94 102 TYR A C 1
ATOM 806 O O . TYR A 1 102 ? 9.164 23.239 -52.315 1.00 91.94 102 TYR A O 1
ATOM 814 N N . ALA A 1 103 ? 9.436 21.239 -53.302 1.00 91.19 103 ALA A N 1
ATOM 815 C CA . ALA A 1 103 ? 9.151 21.725 -54.650 1.00 91.19 103 ALA A CA 1
ATOM 816 C C . ALA A 1 103 ? 7.705 22.231 -54.791 1.00 91.19 103 ALA A C 1
ATOM 818 O O . ALA A 1 103 ? 7.489 23.228 -55.465 1.00 91.19 103 ALA A O 1
ATOM 819 N N . ASP A 1 104 ? 6.752 21.577 -54.123 1.00 88.25 104 ASP A N 1
ATOM 820 C CA . ASP A 1 104 ? 5.335 21.958 -54.113 1.00 88.25 104 ASP A CA 1
ATOM 821 C C . ASP A 1 104 ? 5.093 23.268 -53.341 1.00 88.25 104 ASP A C 1
ATOM 823 O O . ASP A 1 104 ? 4.423 24.170 -53.826 1.00 88.25 104 ASP A O 1
ATOM 827 N N . ILE A 1 105 ? 5.732 23.434 -52.175 1.00 89.06 105 ILE A N 1
ATOM 828 C CA . ILE A 1 105 ? 5.624 24.668 -51.371 1.00 89.06 105 ILE A CA 1
ATOM 829 C C . ILE A 1 105 ? 6.275 25.881 -52.056 1.00 89.06 105 ILE A C 1
ATOM 831 O O . ILE A 1 105 ? 5.816 27.005 -51.880 1.00 89.06 105 ILE A O 1
ATOM 835 N N . LEU A 1 106 ? 7.373 25.674 -52.787 1.00 86.69 106 LEU A N 1
ATOM 836 C CA . LEU A 1 106 ? 8.113 26.738 -53.479 1.00 86.69 106 LEU A CA 1
ATOM 837 C C . LEU A 1 106 ? 7.580 27.033 -54.887 1.00 86.69 106 LEU A C 1
ATOM 839 O O . LEU A 1 106 ? 8.083 27.954 -55.533 1.00 86.69 106 LEU A O 1
ATOM 843 N N . ALA A 1 107 ? 6.607 26.265 -55.383 1.00 80.19 107 ALA A N 1
ATOM 844 C CA . ALA A 1 107 ? 5.982 26.555 -56.661 1.00 80.19 107 ALA A CA 1
ATOM 845 C C . ALA A 1 107 ? 5.231 27.898 -56.559 1.00 80.19 107 ALA A C 1
ATOM 847 O O . ALA A 1 107 ? 4.466 28.096 -55.611 1.00 80.19 107 ALA A O 1
ATOM 848 N N . PRO A 1 108 ? 5.447 28.844 -57.491 1.00 77.31 108 PRO A N 1
ATOM 849 C CA . PRO A 1 108 ? 4.736 30.112 -57.460 1.00 77.31 108 PRO A CA 1
ATOM 850 C C . PRO A 1 108 ? 3.238 29.845 -57.618 1.00 77.31 108 PRO A C 1
ATOM 852 O O . PRO A 1 108 ? 2.813 29.194 -58.574 1.00 77.31 108 PRO A O 1
ATOM 855 N N . VAL A 1 109 ? 2.456 30.329 -56.652 1.00 73.56 109 VAL A N 1
ATOM 856 C CA . VAL A 1 109 ? 0.993 30.290 -56.699 1.00 73.56 109 VAL A CA 1
ATOM 857 C C . VAL A 1 109 ? 0.558 31.065 -57.940 1.00 73.56 109 VAL A C 1
ATOM 859 O O . VAL A 1 109 ? 0.964 32.213 -58.120 1.00 73.56 109 VAL A O 1
ATOM 862 N N . LYS A 1 110 ? -0.185 30.396 -58.820 1.00 56.94 110 LYS A N 1
ATOM 863 C CA . LYS A 1 110 ? -0.710 30.985 -60.051 1.00 56.94 110 LYS A CA 1
ATOM 864 C C . LYS A 1 110 ? -1.887 31.906 -59.757 1.00 56.94 110 LYS A C 1
ATOM 866 O O . LYS A 1 110 ? -2.689 31.541 -58.869 1.00 56.94 110 LYS A O 1
#